Protein AF-A0A6N3BGW9-F1 (afdb_monomer_lite)

Radius of gyration: 16.4 Å; chains: 1; bounding box: 55×25×39 Å

Foldseek 3Di:
DAVVVLLVLLLVLLLQLLLQCLVVPLPRDSPLSLLLLVLSCVLRVNDPVSSVVSVVSSVLSSVCSVVPVVSRDCVSVCPVPADALVVLVVSLVVLQVSLVSDPDPVSSVSSNVVSVVSCVVNVSVCNVVVVVVVVVVVPD

Sequence (140 aa):
MTRENAKKLQSMMAKEAVTLLMLGGAEADTAEHEEAIRLIGEAWGLAEEETARQIERIGHGRQSVRMGAENMPPDEGDVPLVLTGREVIELERELFETAVRLNDRDKRQQLFNTAQAAAEWFSLEDWITGTQEESGHRGA

Secondary structure (DSSP, 8-state):
--HHHHHHHHHHHHHHHHHHHHHH-TTS--HHHHHHHHHHHHHHT--HHHHHHHHHHHHHHHHHHHH-GGGS-GGGTTPSP---HHHHHHHHHHHHHHHTT---HHHHHHHHHHHHHHHHHTTHHHHHHHHHHHHHHT--

pLDDT: mean 85.48, std 14.5, range [39.75, 98.19]

Structure (mmCIF, N/CA/C/O backbone):
data_AF-A0A6N3BGW9-F1
#
_entry.id   AF-A0A6N3BGW9-F1
#
loop_
_atom_site.group_PDB
_atom_site.id
_atom_site.type_symbol
_atom_site.label_atom_id
_atom_site.label_alt_id
_atom_site.label_comp_id
_atom_site.label_asym_id
_atom_site.label_entity_id
_atom_site.label_seq_id
_atom_site.pdbx_PDB_ins_code
_atom_site.Cartn_x
_atom_site.Cartn_y
_atom_site.Cartn_z
_atom_site.occupancy
_atom_site.B_iso_or_equiv
_atom_site.auth_seq_id
_atom_site.auth_comp_id
_atom_site.auth_asym_id
_atom_site.auth_atom_id
_atom_site.pdbx_PDB_model_num
ATOM 1 N N . MET A 1 1 ? -2.670 6.747 12.919 1.00 88.56 1 MET A N 1
ATOM 2 C CA . MET A 1 1 ? -2.772 7.269 11.545 1.00 88.56 1 MET A CA 1
ATOM 3 C C . MET A 1 1 ? -4.069 8.072 11.406 1.00 88.56 1 MET A C 1
ATOM 5 O O . MET A 1 1 ? -4.978 7.889 12.211 1.00 88.56 1 MET A O 1
ATOM 9 N N . THR A 1 2 ? -4.138 9.032 10.478 1.00 92.50 2 THR A N 1
ATOM 10 C CA . THR A 1 2 ? -5.344 9.834 10.175 1.00 92.50 2 THR A CA 1
ATOM 11 C C . THR A 1 2 ? -5.994 9.346 8.875 1.00 92.50 2 THR A C 1
ATOM 13 O O . THR A 1 2 ? -5.360 8.622 8.114 1.00 92.50 2 THR A O 1
ATOM 16 N N . ARG A 1 3 ? -7.229 9.774 8.566 1.00 93.25 3 ARG A N 1
ATOM 17 C CA . ARG A 1 3 ? -7.841 9.488 7.250 1.00 93.25 3 ARG A CA 1
ATOM 18 C C . ARG A 1 3 ? -7.003 10.014 6.086 1.00 93.25 3 ARG A C 1
ATOM 20 O O . ARG A 1 3 ? -6.919 9.360 5.061 1.00 93.25 3 ARG A O 1
ATOM 27 N N . GLU A 1 4 ? -6.378 11.175 6.255 1.00 94.19 4 GLU A N 1
ATOM 28 C CA . GLU A 1 4 ? -5.518 11.755 5.223 1.00 94.19 4 GLU A CA 1
ATOM 29 C C . GLU A 1 4 ? -4.280 10.888 4.972 1.00 94.19 4 GLU A C 1
ATOM 31 O O . GLU A 1 4 ? -3.931 10.613 3.830 1.00 94.19 4 GLU A O 1
ATOM 36 N N . ASN A 1 5 ? -3.658 10.377 6.035 1.00 93.94 5 ASN A N 1
ATOM 37 C CA . ASN A 1 5 ? -2.558 9.428 5.893 1.00 93.94 5 ASN A CA 1
ATOM 38 C C . ASN A 1 5 ? -3.027 8.096 5.287 1.00 93.94 5 ASN A C 1
ATOM 40 O O . ASN A 1 5 ? -2.327 7.549 4.450 1.00 93.94 5 ASN A O 1
ATOM 44 N N . ALA A 1 6 ? -4.233 7.618 5.609 1.00 96.25 6 ALA A N 1
ATOM 45 C CA . ALA A 1 6 ? -4.791 6.421 4.976 1.00 96.25 6 ALA A CA 1
ATOM 46 C C . ALA A 1 6 ? -4.966 6.592 3.452 1.00 96.25 6 ALA A C 1
ATOM 48 O O . ALA A 1 6 ? -4.695 5.664 2.694 1.00 96.25 6 ALA A O 1
ATOM 49 N N . LYS A 1 7 ? -5.345 7.790 2.980 1.00 95.88 7 LYS A N 1
ATOM 50 C CA . LYS A 1 7 ? -5.385 8.102 1.538 1.00 95.88 7 LYS A CA 1
ATOM 51 C C . LYS A 1 7 ? -3.993 8.081 0.910 1.00 95.88 7 LYS A C 1
ATOM 53 O O . LYS A 1 7 ? -3.823 7.554 -0.188 1.00 95.88 7 LYS A O 1
ATOM 58 N N . LYS A 1 8 ? -2.994 8.634 1.605 1.00 94.44 8 LYS A N 1
ATOM 59 C CA . LYS A 1 8 ? -1.593 8.579 1.161 1.00 94.44 8 LYS A CA 1
ATOM 60 C C . LYS A 1 8 ? -1.096 7.140 1.077 1.00 94.44 8 LYS A C 1
ATOM 62 O O . LYS A 1 8 ? -0.479 6.790 0.078 1.00 94.44 8 LYS A O 1
ATOM 67 N N . LEU A 1 9 ? -1.448 6.307 2.053 1.00 95.75 9 LEU A N 1
ATOM 68 C CA . LEU A 1 9 ? -1.128 4.886 2.060 1.00 95.75 9 LEU A CA 1
ATOM 69 C C . LEU A 1 9 ? -1.771 4.153 0.871 1.00 95.75 9 LEU A C 1
ATOM 71 O O . LEU A 1 9 ? -1.066 3.454 0.152 1.00 95.75 9 LEU A O 1
ATOM 75 N N . GLN A 1 10 ? -3.063 4.370 0.574 1.00 96.81 10 GLN A N 1
ATOM 76 C CA . GLN A 1 10 ? -3.681 3.799 -0.638 1.00 96.81 10 GLN A CA 1
ATOM 77 C C . GLN A 1 10 ? -2.972 4.260 -1.920 1.00 96.81 10 GLN A C 1
ATOM 79 O O . GLN A 1 10 ? -2.752 3.462 -2.828 1.00 96.81 10 GLN A O 1
ATOM 84 N N . SER A 1 11 ? -2.588 5.539 -1.994 1.00 93.94 11 SER A N 1
ATOM 85 C CA . SER A 1 11 ? -1.828 6.049 -3.138 1.00 93.94 11 SER A CA 1
ATOM 86 C C . SER A 1 11 ? -0.439 5.423 -3.245 1.00 93.94 11 SER A C 1
ATOM 88 O O . SER A 1 11 ? 0.046 5.265 -4.364 1.00 93.94 11 SER A O 1
ATOM 90 N N . MET A 1 12 ? 0.211 5.102 -2.126 1.00 92.56 12 MET A N 1
ATOM 91 C CA . MET A 1 12 ? 1.507 4.425 -2.107 1.00 92.56 12 MET A CA 1
ATOM 92 C C . MET A 1 12 ? 1.376 2.986 -2.613 1.00 92.56 12 MET A C 1
ATOM 94 O O . MET A 1 12 ? 2.100 2.616 -3.529 1.00 92.56 12 MET A O 1
ATOM 98 N N . MET A 1 13 ? 0.384 2.232 -2.128 1.00 94.88 13 MET A N 1
ATOM 99 C CA . MET A 1 13 ? 0.088 0.872 -2.609 1.00 94.88 13 MET A CA 1
ATOM 100 C C . MET A 1 13 ? -0.209 0.835 -4.111 1.00 94.88 13 MET A C 1
ATOM 102 O O . MET A 1 13 ? 0.257 -0.054 -4.819 1.00 94.88 13 MET A O 1
ATOM 106 N N . ALA A 1 14 ? -0.930 1.832 -4.631 1.00 94.38 14 ALA A N 1
ATOM 107 C CA . ALA A 1 14 ? -1.168 1.934 -6.067 1.00 94.38 14 ALA A CA 1
ATOM 108 C C . ALA A 1 14 ? 0.123 2.217 -6.856 1.00 94.38 14 ALA A C 1
ATOM 110 O O . ALA A 1 14 ? 0.325 1.641 -7.922 1.00 94.38 14 ALA A O 1
ATOM 111 N N . LYS A 1 15 ? 1.015 3.074 -6.340 1.00 91.31 15 LYS A N 1
ATOM 112 C CA . LYS A 1 15 ? 2.321 3.352 -6.967 1.00 91.31 15 LYS A CA 1
ATOM 113 C C . LYS A 1 15 ? 3.241 2.129 -6.966 1.00 91.31 15 LYS A C 1
ATOM 115 O O . LYS A 1 15 ? 3.928 1.892 -7.957 1.00 91.31 15 LYS A O 1
ATOM 120 N N . GLU A 1 16 ? 3.255 1.361 -5.883 1.00 91.06 16 GLU A N 1
ATOM 121 C CA . GLU A 1 16 ? 4.032 0.122 -5.780 1.00 91.06 16 GLU A CA 1
ATOM 122 C C . GLU A 1 16 ? 3.533 -0.925 -6.788 1.00 91.06 16 GLU A C 1
ATOM 124 O O . GLU A 1 16 ? 4.320 -1.449 -7.574 1.00 91.06 16 GLU A O 1
ATOM 129 N N . ALA A 1 17 ? 2.213 -1.106 -6.897 1.00 92.81 17 ALA A N 1
ATOM 130 C CA . ALA A 1 17 ? 1.604 -1.979 -7.902 1.00 92.81 17 ALA A CA 1
ATOM 131 C C . ALA A 1 17 ? 1.937 -1.565 -9.345 1.00 92.81 17 ALA A C 1
ATOM 133 O O . ALA A 1 17 ? 2.228 -2.405 -10.194 1.00 92.81 17 ALA A O 1
ATOM 134 N N . VAL A 1 18 ? 1.908 -0.264 -9.642 1.00 91.19 18 VAL A N 1
ATOM 135 C CA . VAL A 1 18 ? 2.301 0.258 -10.959 1.00 91.19 18 VAL A CA 1
ATOM 136 C C . VAL A 1 18 ? 3.794 0.040 -11.220 1.00 91.19 18 VAL A C 1
ATOM 138 O O . VAL A 1 18 ? 4.170 -0.361 -12.321 1.00 91.19 18 VAL A O 1
ATOM 141 N N . THR A 1 19 ? 4.644 0.219 -10.207 1.00 88.75 19 THR A N 1
ATOM 142 C CA . THR A 1 19 ? 6.080 -0.092 -10.296 1.00 88.75 19 THR A CA 1
ATOM 143 C C . THR A 1 19 ? 6.299 -1.564 -10.639 1.00 88.75 19 THR A C 1
ATOM 145 O O . THR A 1 19 ? 7.068 -1.879 -11.548 1.00 88.75 19 THR A O 1
ATOM 148 N N . LEU A 1 20 ? 5.568 -2.463 -9.978 1.00 90.31 20 LEU A N 1
ATOM 149 C CA . LEU A 1 20 ? 5.598 -3.893 -10.263 1.00 90.31 20 LEU A CA 1
ATOM 150 C C . LEU A 1 20 ? 5.184 -4.196 -11.712 1.00 90.31 20 LEU A C 1
ATOM 152 O O . LEU A 1 20 ? 5.856 -4.973 -12.385 1.00 90.31 20 LEU A O 1
ATOM 156 N N . LEU A 1 21 ? 4.137 -3.546 -12.228 1.00 90.50 21 LEU A N 1
ATOM 157 C CA . LEU A 1 21 ? 3.710 -3.697 -13.625 1.00 90.50 21 LEU A CA 1
ATOM 158 C C . LEU A 1 21 ? 4.763 -3.191 -14.620 1.00 90.50 21 LEU A C 1
ATOM 160 O O . LEU A 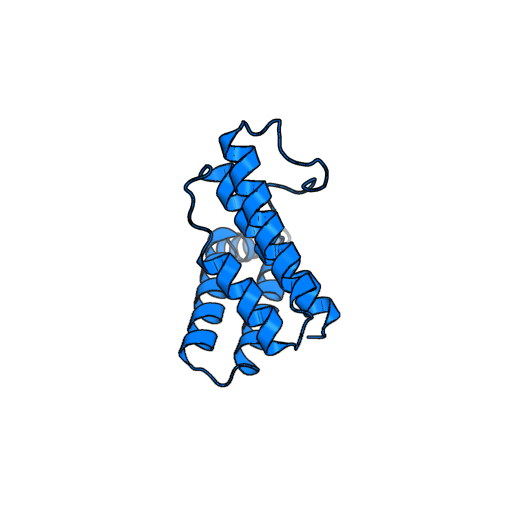1 21 ? 4.963 -3.807 -15.664 1.00 90.50 21 LEU A O 1
ATOM 164 N N . MET A 1 22 ? 5.455 -2.092 -14.320 1.00 86.00 22 MET A N 1
ATOM 165 C CA . MET A 1 22 ? 6.503 -1.564 -15.200 1.00 86.00 22 MET A CA 1
ATOM 166 C C . MET A 1 22 ? 7.736 -2.471 -15.259 1.00 86.00 22 MET A C 1
ATOM 168 O O . MET A 1 22 ? 8.362 -2.578 -16.313 1.00 86.00 22 MET A O 1
ATOM 172 N N . LEU A 1 23 ? 8.074 -3.137 -14.153 1.00 85.50 23 LEU A N 1
ATOM 173 C CA . LEU A 1 23 ? 9.238 -4.023 -14.064 1.00 85.50 23 LEU A CA 1
ATOM 174 C C . LEU A 1 23 ? 8.930 -5.453 -14.531 1.00 85.50 23 LEU A C 1
ATOM 176 O O . LEU A 1 23 ? 9.743 -6.069 -15.217 1.00 85.50 23 LEU A O 1
ATOM 180 N N . GLY A 1 24 ? 7.763 -5.982 -14.160 1.00 86.31 24 GLY A N 1
ATOM 181 C CA . GLY A 1 24 ? 7.329 -7.355 -14.435 1.00 86.31 24 GLY A CA 1
ATOM 182 C C . GLY A 1 24 ? 6.446 -7.512 -15.675 1.00 86.31 24 GLY A C 1
ATOM 183 O O . GLY A 1 24 ? 6.146 -8.634 -16.082 1.00 86.31 24 GLY A O 1
ATOM 184 N N . GLY A 1 25 ? 6.035 -6.406 -16.296 1.00 88.19 25 GLY A N 1
ATOM 185 C CA . GLY A 1 25 ? 5.102 -6.399 -17.417 1.00 88.19 25 GLY A CA 1
ATOM 186 C C . GLY A 1 25 ? 3.634 -6.453 -16.982 1.00 88.19 25 GLY A C 1
ATOM 187 O O . GLY A 1 25 ? 3.290 -6.598 -15.812 1.00 88.19 25 GLY A O 1
ATOM 188 N N . ALA A 1 26 ? 2.731 -6.358 -17.958 1.00 90.75 26 ALA A N 1
ATOM 189 C CA . ALA A 1 26 ? 1.293 -6.220 -17.710 1.00 90.75 26 ALA A CA 1
ATOM 190 C C . ALA A 1 26 ? 0.612 -7.437 -17.059 1.00 90.75 26 ALA A C 1
ATOM 192 O O . ALA A 1 26 ? -0.528 -7.330 -16.607 1.00 90.75 26 ALA A O 1
ATOM 193 N N . GLU A 1 27 ? 1.289 -8.582 -17.049 1.00 92.94 27 GLU A N 1
ATOM 194 C CA . GLU A 1 27 ? 0.807 -9.819 -16.434 1.00 92.94 27 GLU A CA 1
ATOM 195 C C . GLU A 1 27 ? 1.352 -10.007 -15.008 1.00 92.94 27 GLU A C 1
ATOM 197 O O . GLU A 1 27 ? 1.088 -11.034 -14.388 1.00 92.94 27 GLU A O 1
ATOM 202 N N . ALA A 1 28 ? 2.099 -9.029 -14.477 1.00 92.38 28 ALA A N 1
ATOM 203 C CA . ALA A 1 28 ? 2.501 -9.033 -13.078 1.00 92.38 28 ALA A CA 1
ATOM 204 C C . ALA A 1 28 ? 1.270 -8.965 -12.157 1.00 92.38 28 ALA A C 1
ATOM 206 O O . ALA A 1 28 ? 0.306 -8.237 -12.423 1.00 92.38 28 ALA A O 1
ATOM 207 N N . ASP A 1 29 ? 1.309 -9.740 -11.075 1.00 93.62 29 ASP A N 1
ATOM 208 C CA . ASP A 1 29 ? 0.196 -9.856 -10.141 1.00 93.62 29 ASP A CA 1
ATOM 209 C C . ASP A 1 29 ? 0.145 -8.655 -9.189 1.00 93.62 29 ASP A C 1
ATOM 211 O O . ASP A 1 29 ? 1.054 -8.428 -8.397 1.00 93.62 29 ASP A O 1
ATOM 215 N N . THR A 1 30 ? -0.941 -7.885 -9.250 1.00 94.81 30 THR A N 1
ATOM 216 C CA . THR A 1 30 ? -1.188 -6.742 -8.359 1.00 94.81 30 THR A CA 1
ATOM 217 C C . THR A 1 30 ? -2.373 -6.972 -7.424 1.00 94.81 30 THR A C 1
ATOM 219 O O . THR A 1 30 ? -2.814 -6.028 -6.765 1.00 94.81 30 THR A O 1
ATOM 222 N N . ALA A 1 31 ? -2.918 -8.192 -7.361 1.00 94.88 31 ALA A N 1
ATOM 223 C CA . ALA A 1 31 ? -4.122 -8.490 -6.590 1.00 94.88 31 ALA A CA 1
ATOM 224 C C . ALA A 1 31 ? -3.945 -8.164 -5.100 1.00 94.88 31 ALA A C 1
ATOM 226 O O . ALA A 1 31 ? -4.842 -7.588 -4.484 1.00 94.88 31 ALA A O 1
ATOM 227 N N . GLU A 1 32 ? -2.770 -8.454 -4.538 1.00 94.06 32 GLU A N 1
ATOM 228 C CA . GLU A 1 32 ? -2.460 -8.154 -3.137 1.00 94.06 32 GLU A CA 1
ATOM 229 C C . GLU A 1 32 ? -2.469 -6.649 -2.839 1.00 94.06 32 GLU A C 1
ATOM 231 O O . GLU A 1 32 ? -2.975 -6.231 -1.797 1.00 94.06 32 GLU A O 1
ATOM 236 N N . HIS A 1 33 ? -1.984 -5.825 -3.773 1.00 95.88 33 HIS A N 1
ATOM 237 C CA . HIS A 1 33 ? -1.977 -4.367 -3.640 1.00 95.88 33 HIS A CA 1
ATOM 238 C C . HIS A 1 33 ? -3.390 -3.789 -3.748 1.00 95.88 33 HIS A C 1
ATOM 240 O O . HIS A 1 33 ? -3.778 -2.922 -2.964 1.00 95.88 33 HIS A O 1
ATOM 246 N N . GLU A 1 34 ? -4.183 -4.284 -4.704 1.00 97.56 34 GLU A N 1
ATOM 247 C CA . GLU A 1 34 ? -5.589 -3.902 -4.846 1.00 97.56 34 GLU A CA 1
ATOM 248 C C . GLU A 1 34 ? -6.388 -4.259 -3.587 1.00 97.56 34 GLU A C 1
ATOM 250 O O . GLU A 1 34 ? -7.217 -3.467 -3.132 1.00 97.56 34 GLU A O 1
ATOM 255 N N . GLU A 1 35 ? -6.124 -5.424 -2.995 1.00 97.44 35 GLU A N 1
ATOM 256 C CA . GLU A 1 35 ? -6.780 -5.838 -1.760 1.00 97.44 35 GLU A CA 1
ATOM 257 C C . GLU A 1 35 ? -6.338 -4.994 -0.565 1.00 97.44 35 GLU A C 1
ATOM 259 O O . GLU A 1 35 ? -7.188 -4.503 0.179 1.00 97.44 35 GLU A O 1
ATOM 264 N N . ALA A 1 36 ? -5.040 -4.716 -0.418 1.00 97.38 36 ALA A N 1
ATOM 265 C CA . ALA A 1 36 ? -4.550 -3.803 0.609 1.00 97.38 36 ALA A CA 1
ATOM 266 C C . ALA A 1 36 ? -5.227 -2.423 0.506 1.00 97.38 36 ALA A C 1
ATOM 268 O O . ALA A 1 36 ? -5.703 -1.894 1.513 1.00 97.38 36 ALA A O 1
ATOM 269 N N . ILE A 1 37 ? -5.374 -1.875 -0.708 1.00 98.19 37 ILE A N 1
ATOM 270 C CA . ILE A 1 37 ? -6.104 -0.622 -0.959 1.00 98.19 37 ILE A CA 1
ATOM 271 C C . ILE A 1 37 ? -7.544 -0.704 -0.434 1.00 98.19 37 ILE A C 1
ATOM 273 O O . ILE A 1 37 ? -7.975 0.204 0.286 1.00 98.19 37 ILE A O 1
ATOM 277 N N . ARG A 1 38 ? -8.286 -1.780 -0.730 1.00 98.19 38 ARG A N 1
ATOM 278 C CA . ARG A 1 38 ? -9.665 -1.966 -0.235 1.00 98.19 38 ARG A CA 1
ATOM 279 C C . ARG A 1 38 ? -9.718 -2.033 1.289 1.00 98.19 38 ARG A C 1
ATOM 281 O O . ARG A 1 38 ? -10.530 -1.340 1.904 1.00 98.19 38 ARG A O 1
ATOM 288 N N . LEU A 1 39 ? -8.819 -2.802 1.900 1.00 98.19 39 LEU A N 1
ATOM 289 C CA . LEU A 1 39 ? -8.747 -2.979 3.352 1.00 98.19 39 LEU A CA 1
ATOM 290 C C . LEU A 1 39 ? -8.412 -1.678 4.090 1.00 98.19 39 LEU A C 1
ATOM 292 O O . LEU A 1 39 ? -8.988 -1.403 5.145 1.00 98.19 39 LEU A O 1
ATOM 296 N N . ILE A 1 40 ? -7.538 -0.839 3.526 1.00 98.12 40 ILE A N 1
ATOM 297 C CA . ILE A 1 40 ? -7.256 0.501 4.058 1.00 98.12 40 ILE A CA 1
ATOM 298 C C . ILE A 1 40 ? -8.514 1.378 3.993 1.00 98.12 40 ILE A C 1
ATOM 300 O O . ILE A 1 40 ? -8.852 2.050 4.971 1.00 98.12 40 ILE A O 1
ATOM 304 N N . GLY A 1 41 ? -9.239 1.343 2.872 1.00 97.62 41 GLY A N 1
ATOM 305 C CA . GLY A 1 41 ? -10.493 2.080 2.708 1.00 97.62 41 GLY A CA 1
ATOM 306 C C . GLY A 1 41 ? -11.534 1.697 3.760 1.00 97.62 41 GLY A C 1
ATOM 307 O O . GLY A 1 41 ? -12.089 2.570 4.434 1.00 97.62 41 GLY A O 1
ATOM 308 N N . GLU A 1 42 ? -11.725 0.393 3.964 1.00 97.25 42 GLU A N 1
ATOM 309 C CA . GLU A 1 42 ? -12.625 -0.172 4.974 1.00 97.25 42 GLU A CA 1
ATOM 310 C C . GLU A 1 42 ? -12.227 0.246 6.399 1.00 97.25 42 GLU A C 1
ATOM 312 O O . GLU A 1 42 ? -13.040 0.803 7.139 1.00 97.25 42 GLU A O 1
ATOM 317 N N . ALA A 1 43 ? -10.965 0.031 6.783 1.00 97.06 43 ALA A N 1
ATOM 318 C CA . ALA A 1 43 ? -10.467 0.279 8.138 1.00 97.06 43 ALA A CA 1
ATOM 319 C C . ALA A 1 43 ? -10.599 1.747 8.589 1.00 97.06 43 ALA A C 1
ATOM 321 O O . ALA A 1 43 ? -10.761 2.038 9.786 1.00 97.06 43 ALA A O 1
ATOM 322 N N . TRP A 1 44 ? -10.508 2.686 7.644 1.00 96.88 44 TRP A N 1
ATOM 323 C CA . TRP A 1 44 ? -10.502 4.128 7.911 1.00 96.88 44 TRP A CA 1
ATOM 324 C C . TRP A 1 44 ? -11.804 4.841 7.520 1.00 96.88 44 TRP A C 1
ATOM 326 O O . TRP A 1 44 ? -11.969 6.032 7.826 1.00 96.88 44 TRP A O 1
ATOM 336 N N . GLY A 1 45 ? -12.753 4.112 6.922 1.00 96.06 45 GLY A N 1
ATOM 337 C CA . GLY A 1 45 ? -14.023 4.648 6.438 1.00 96.06 45 GLY A CA 1
ATOM 338 C C . GLY A 1 45 ? -13.804 5.738 5.393 1.00 96.06 45 GLY A C 1
ATOM 339 O O . GLY A 1 45 ? -14.313 6.850 5.559 1.00 96.06 45 GLY A O 1
ATOM 340 N N . LEU A 1 46 ? -12.961 5.450 4.398 1.00 96.62 46 LEU A N 1
ATOM 341 C CA . LEU A 1 46 ? -12.738 6.320 3.242 1.00 96.62 46 LEU A CA 1
ATOM 342 C C . LEU A 1 46 ? -13.918 6.216 2.271 1.00 96.62 46 LEU A C 1
ATOM 344 O O . LEU A 1 46 ? -14.684 5.253 2.322 1.00 96.62 46 LEU A O 1
ATOM 348 N N . ALA A 1 47 ? -14.078 7.211 1.396 1.00 96.00 47 ALA A N 1
ATOM 349 C CA . ALA A 1 47 ? -15.121 7.142 0.378 1.00 96.00 47 ALA A CA 1
ATOM 350 C C . ALA A 1 47 ? -14.819 6.004 -0.610 1.00 96.00 47 ALA A C 1
ATOM 352 O O . ALA A 1 47 ? -13.658 5.752 -0.953 1.00 96.00 47 ALA A O 1
ATOM 353 N N . GLU A 1 48 ? -15.858 5.328 -1.095 1.00 95.31 48 GLU A N 1
ATOM 354 C CA . GLU A 1 48 ? -15.691 4.244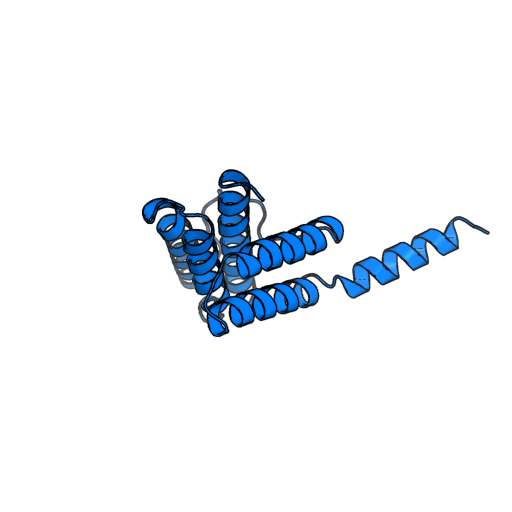 -2.064 1.00 95.31 48 GLU A CA 1
ATOM 355 C C . GLU A 1 48 ? -15.038 4.768 -3.347 1.00 95.31 48 GLU A C 1
ATOM 357 O O . GLU A 1 48 ? -14.106 4.156 -3.865 1.00 95.31 48 GLU A O 1
ATOM 362 N N . GLU A 1 49 ? -15.415 5.971 -3.784 1.00 95.50 49 GLU A N 1
ATOM 363 C CA . GLU A 1 49 ? -14.847 6.620 -4.963 1.00 95.50 49 GLU A CA 1
ATOM 364 C C . GLU A 1 49 ? -13.362 6.959 -4.781 1.00 95.50 49 GLU A C 1
ATOM 366 O O . GLU A 1 49 ? -12.610 6.985 -5.752 1.00 95.50 49 GLU A O 1
ATOM 371 N N . GLU A 1 50 ? -12.912 7.238 -3.554 1.00 92.62 50 GLU A N 1
ATOM 372 C CA . GLU A 1 50 ? -11.489 7.468 -3.263 1.00 92.62 50 GLU A CA 1
ATOM 373 C C . GLU A 1 50 ? -10.674 6.188 -3.429 1.00 92.62 50 GLU A C 1
ATOM 375 O O . GLU A 1 50 ? -9.620 6.212 -4.064 1.00 92.62 50 GLU A O 1
ATOM 380 N N . THR A 1 51 ? -11.198 5.080 -2.910 1.00 96.50 51 THR A N 1
ATOM 381 C CA . THR A 1 51 ? -10.576 3.756 -3.009 1.00 96.50 51 THR A CA 1
ATOM 382 C C . THR A 1 51 ? -10.576 3.265 -4.458 1.00 96.50 51 THR A C 1
ATOM 384 O O . THR A 1 51 ? -9.545 2.815 -4.961 1.00 96.50 51 THR A O 1
ATOM 387 N N . ALA A 1 52 ? -11.702 3.419 -5.161 1.00 96.81 52 ALA A N 1
ATOM 388 C CA . ALA A 1 52 ? -11.855 3.029 -6.559 1.00 96.81 52 ALA A CA 1
ATOM 389 C C . ALA A 1 52 ? -10.851 3.747 -7.466 1.00 96.81 52 ALA A C 1
ATOM 391 O O . ALA A 1 52 ? -10.206 3.093 -8.279 1.00 96.81 52 ALA A O 1
ATOM 392 N N . ARG A 1 53 ? -10.619 5.053 -7.260 1.00 95.69 53 ARG A N 1
ATOM 393 C CA . ARG A 1 53 ? -9.618 5.814 -8.030 1.00 95.69 53 ARG A CA 1
ATOM 394 C C . ARG A 1 53 ? -8.209 5.225 -7.943 1.00 95.69 53 ARG A C 1
ATOM 396 O O . ARG A 1 53 ? -7.471 5.262 -8.924 1.00 95.69 53 ARG A O 1
ATOM 403 N N . GLN A 1 54 ? -7.817 4.684 -6.788 1.00 95.81 54 GLN A N 1
ATOM 404 C CA . GLN A 1 54 ? -6.495 4.065 -6.634 1.00 95.81 54 GLN A CA 1
ATOM 405 C C . GLN A 1 54 ? -6.411 2.707 -7.344 1.00 95.81 54 GLN A C 1
ATOM 407 O O . GLN A 1 54 ? -5.380 2.385 -7.925 1.00 95.81 54 GLN A O 1
ATOM 412 N N . ILE A 1 55 ? -7.503 1.942 -7.374 1.00 97.12 55 ILE A N 1
ATOM 413 C CA . ILE A 1 55 ? -7.585 0.686 -8.135 1.00 97.12 55 ILE A CA 1
ATOM 414 C C . ILE A 1 55 ? -7.598 0.967 -9.647 1.00 97.12 55 ILE A C 1
ATOM 416 O O . ILE A 1 55 ? -6.885 0.316 -10.409 1.00 97.12 55 ILE A O 1
ATOM 420 N N . GLU A 1 56 ? -8.355 1.972 -10.093 1.00 95.38 56 GLU A N 1
ATOM 421 C CA . GLU A 1 56 ? -8.387 2.414 -11.494 1.00 95.38 56 GLU A CA 1
ATOM 422 C C . GLU A 1 56 ? -7.000 2.830 -11.982 1.00 95.38 56 GLU A C 1
ATOM 424 O O . GLU A 1 56 ? -6.613 2.487 -13.100 1.00 95.38 56 GLU A O 1
ATOM 429 N N . ARG A 1 57 ? -6.212 3.496 -11.129 1.00 92.69 57 ARG A N 1
ATOM 430 C CA . ARG A 1 57 ? -4.818 3.839 -11.426 1.00 92.69 57 ARG A CA 1
ATOM 431 C C . ARG A 1 57 ? -3.978 2.606 -11.771 1.00 92.69 57 ARG A C 1
ATOM 433 O O . ARG A 1 57 ? -3.253 2.640 -12.758 1.00 92.69 57 ARG A O 1
ATOM 440 N N . ILE A 1 58 ? -4.114 1.508 -11.025 1.00 94.12 58 ILE A N 1
ATOM 441 C CA . ILE A 1 58 ? -3.423 0.240 -11.329 1.00 94.12 58 ILE A CA 1
ATOM 442 C C . ILE A 1 58 ? -3.895 -0.317 -12.682 1.00 94.12 58 ILE A C 1
ATOM 444 O O . ILE A 1 58 ? -3.084 -0.766 -13.494 1.00 94.12 58 ILE A O 1
ATOM 448 N N . GLY A 1 59 ? -5.200 -0.242 -12.962 1.00 93.81 59 GLY A N 1
ATOM 449 C CA . GLY A 1 59 ? -5.776 -0.646 -14.248 1.00 93.81 59 GLY A CA 1
ATOM 450 C C . GLY A 1 59 ? -5.209 0.140 -15.437 1.00 93.81 59 GLY A C 1
ATOM 451 O O . GLY A 1 59 ? -4.839 -0.461 -16.450 1.00 93.81 59 GLY A O 1
ATOM 452 N N . HIS A 1 60 ? -5.079 1.461 -15.296 1.00 91.06 60 HIS A N 1
ATOM 453 C CA . HIS A 1 60 ? -4.414 2.324 -16.274 1.00 91.06 60 HIS A CA 1
ATOM 454 C C . HIS A 1 60 ? -2.927 1.975 -16.422 1.00 91.06 60 HIS A C 1
ATOM 456 O O . HIS A 1 60 ? -2.477 1.781 -17.551 1.00 91.06 60 HIS A O 1
ATOM 462 N N . GLY A 1 61 ? -2.220 1.785 -15.299 1.00 90.06 61 GLY A N 1
ATOM 463 C CA . GLY A 1 61 ? -0.884 1.181 -15.193 1.00 90.06 61 GLY A CA 1
ATOM 464 C C . GLY A 1 61 ? -0.703 0.006 -16.150 1.00 90.06 61 GLY A C 1
ATOM 465 O O . GLY A 1 61 ? 0.093 0.016 -17.091 1.00 90.06 61 GLY A O 1
ATOM 466 N N . ARG A 1 62 ? -1.546 -1.005 -15.943 1.00 92.69 62 ARG A N 1
ATOM 467 C CA . ARG A 1 62 ? -1.533 -2.258 -16.698 1.00 92.69 62 ARG A CA 1
ATOM 468 C C . ARG A 1 62 ? -1.801 -2.032 -18.183 1.00 92.69 62 ARG A C 1
ATOM 470 O O . ARG A 1 62 ? -1.146 -2.644 -19.025 1.00 92.69 62 ARG A O 1
ATOM 477 N N . GLN A 1 63 ? -2.760 -1.171 -18.524 1.00 91.25 63 GLN A N 1
ATOM 478 C CA . GLN A 1 63 ? -3.092 -0.882 -19.917 1.00 91.25 63 GLN A CA 1
ATOM 479 C C . GLN A 1 63 ? -1.940 -0.192 -20.650 1.00 91.25 63 GLN A C 1
ATOM 481 O O . GLN A 1 63 ? -1.616 -0.594 -21.767 1.00 91.25 63 GLN A O 1
ATOM 486 N N . SER A 1 64 ? -1.299 0.801 -20.041 1.00 88.69 64 SER A N 1
ATOM 487 C CA . SER A 1 64 ? -0.165 1.484 -20.662 1.00 88.69 64 SER A CA 1
ATOM 488 C C . SER A 1 64 ? 1.014 0.542 -20.862 1.00 88.69 64 SER A C 1
ATOM 490 O O . SER A 1 64 ? 1.568 0.514 -21.956 1.00 88.69 64 SER A O 1
ATOM 492 N N . VAL A 1 65 ? 1.332 -0.320 -19.889 1.00 87.94 65 VAL A N 1
ATOM 493 C CA . VAL A 1 65 ? 2.378 -1.342 -20.068 1.00 87.94 65 VAL A CA 1
ATOM 494 C C . VAL A 1 65 ? 2.053 -2.284 -21.239 1.00 87.94 65 VAL A C 1
ATOM 496 O O . VAL A 1 65 ? 2.947 -2.608 -22.017 1.00 87.94 65 VAL A O 1
ATOM 499 N N . ARG A 1 66 ? 0.780 -2.670 -21.443 1.00 89.31 66 ARG A N 1
ATOM 500 C CA . ARG A 1 66 ? 0.363 -3.470 -22.621 1.00 89.31 66 ARG A CA 1
ATOM 501 C C . ARG A 1 66 ? 0.549 -2.739 -23.948 1.00 89.31 66 ARG A C 1
ATOM 503 O O . ARG A 1 66 ? 0.855 -3.379 -24.949 1.00 89.31 66 ARG A O 1
ATOM 510 N N . MET A 1 67 ? 0.313 -1.430 -23.967 1.00 86.81 67 MET A N 1
ATOM 511 C CA . MET A 1 67 ? 0.390 -0.601 -25.176 1.00 86.81 67 MET A CA 1
ATOM 512 C C . MET A 1 67 ? 1.817 -0.117 -25.479 1.00 86.81 67 MET A C 1
ATOM 514 O O . MET A 1 67 ? 2.065 0.365 -26.580 1.00 86.81 67 MET A O 1
ATOM 518 N N . GLY A 1 68 ? 2.741 -0.255 -24.525 1.00 79.94 68 GLY A N 1
ATOM 519 C CA . GLY A 1 68 ? 4.118 0.236 -24.585 1.00 79.94 68 GLY A CA 1
ATOM 520 C C . GLY A 1 68 ? 4.353 1.329 -23.544 1.00 79.94 68 GLY A C 1
ATOM 521 O O . GLY A 1 68 ? 3.523 2.227 -23.392 1.00 79.94 68 GLY A O 1
ATOM 522 N N . ALA A 1 69 ? 5.483 1.255 -22.831 1.00 65.69 69 ALA A N 1
ATOM 523 C CA . ALA A 1 69 ? 5.802 2.117 -21.689 1.00 65.69 69 ALA A CA 1
ATOM 524 C C . ALA A 1 69 ? 5.805 3.624 -22.021 1.00 65.69 69 ALA A C 1
ATOM 526 O O . ALA A 1 69 ? 5.585 4.438 -21.129 1.00 65.69 69 ALA A O 1
ATOM 527 N N . GLU A 1 70 ? 5.969 4.018 -23.292 1.00 68.62 70 GLU A N 1
ATOM 528 C CA . GLU A 1 70 ? 5.797 5.413 -23.726 1.00 68.62 70 GLU A CA 1
ATOM 529 C C . GLU A 1 70 ? 4.372 5.976 -23.530 1.00 68.62 70 GLU A C 1
ATOM 531 O O . GLU A 1 70 ? 4.183 7.189 -23.581 1.00 68.62 70 GLU A O 1
ATOM 536 N N . ASN A 1 71 ? 3.373 5.119 -23.292 1.00 73.25 71 ASN A N 1
ATOM 537 C CA . ASN A 1 71 ? 1.975 5.500 -23.065 1.00 73.25 71 ASN A CA 1
ATOM 538 C C . ASN A 1 71 ? 1.634 5.690 -21.578 1.00 73.25 71 ASN A C 1
ATOM 540 O O . ASN A 1 71 ? 0.452 5.756 -21.218 1.00 73.25 71 ASN A O 1
ATOM 544 N N . MET A 1 72 ? 2.633 5.719 -20.693 1.00 68.38 72 MET A N 1
ATOM 545 C CA . MET A 1 72 ? 2.410 5.943 -19.268 1.00 68.38 72 MET A CA 1
ATOM 546 C C . MET A 1 72 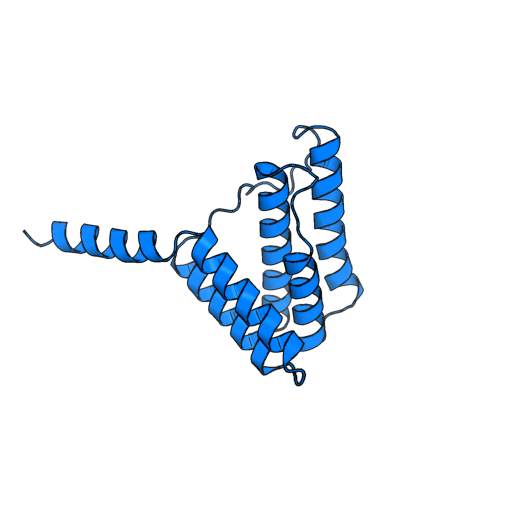? 2.070 7.423 -18.999 1.00 68.38 72 MET A C 1
ATOM 548 O O . MET A 1 72 ? 2.747 8.304 -19.537 1.00 68.38 72 MET A O 1
ATOM 552 N N . PRO A 1 73 ? 1.029 7.748 -18.204 1.00 63.75 73 PRO A N 1
ATOM 553 C CA . PRO A 1 73 ? 0.716 9.119 -17.841 1.00 63.75 73 PRO A CA 1
ATOM 554 C C . PRO A 1 73 ? 1.908 9.812 -17.165 1.00 63.75 73 PRO A C 1
ATOM 556 O O . PRO A 1 73 ? 2.539 9.230 -16.284 1.00 63.75 73 PRO A O 1
ATOM 559 N N . PRO A 1 74 ? 2.179 11.087 -17.490 1.00 58.69 74 PRO A N 1
ATOM 560 C CA . PRO A 1 74 ? 3.283 11.841 -16.892 1.00 58.69 74 PRO A CA 1
ATOM 561 C C . PRO A 1 74 ? 3.117 12.096 -15.381 1.00 58.69 74 PRO A C 1
ATOM 563 O O . PRO A 1 74 ? 4.086 12.451 -14.719 1.00 58.69 74 PRO A O 1
ATOM 566 N N . ASP A 1 75 ? 1.916 11.894 -14.824 1.00 61.31 75 ASP A N 1
ATOM 567 C CA . ASP A 1 75 ? 1.617 12.012 -13.382 1.00 61.31 75 ASP A CA 1
ATOM 568 C C . ASP A 1 75 ? 2.115 10.794 -12.558 1.00 61.31 75 ASP A C 1
ATOM 570 O O . ASP A 1 75 ? 1.878 10.663 -11.355 1.00 61.31 75 ASP A O 1
ATOM 574 N N . GLU A 1 76 ? 2.847 9.884 -13.210 1.00 60.00 76 GLU A N 1
ATOM 575 C CA . GLU A 1 76 ? 3.610 8.789 -12.603 1.00 60.00 76 GLU A CA 1
ATOM 576 C C . GLU A 1 76 ? 5.105 9.126 -12.477 1.00 60.00 76 GLU A C 1
ATOM 578 O O . GLU A 1 76 ? 5.963 8.256 -12.582 1.00 60.00 76 GLU A O 1
ATOM 583 N N . GLY A 1 77 ? 5.429 10.403 -12.255 1.00 51.09 77 GLY A N 1
ATOM 584 C CA . GLY A 1 77 ? 6.790 10.953 -12.341 1.00 51.09 77 GLY A CA 1
ATOM 585 C C . GLY A 1 77 ? 7.862 10.356 -11.415 1.00 51.09 77 GLY A C 1
ATOM 586 O O . GLY A 1 77 ? 9.031 10.679 -11.595 1.00 51.09 77 GLY A O 1
ATOM 587 N N . ASP A 1 78 ? 7.494 9.467 -10.490 1.00 59.69 78 ASP A N 1
ATOM 588 C CA . ASP A 1 78 ? 8.405 8.821 -9.535 1.00 59.69 78 ASP A CA 1
ATOM 589 C C . ASP A 1 78 ? 8.382 7.283 -9.651 1.00 59.69 78 ASP A C 1
ATOM 591 O O . ASP A 1 78 ? 8.500 6.586 -8.644 1.00 59.69 78 ASP A O 1
ATOM 595 N N . VAL A 1 79 ? 8.145 6.734 -10.850 1.00 63.75 79 VAL A N 1
ATOM 596 C CA . VAL A 1 79 ? 8.222 5.285 -11.105 1.00 63.75 79 VAL A CA 1
ATOM 597 C C . VAL A 1 79 ? 9.536 4.946 -11.841 1.00 63.75 79 VAL A C 1
ATOM 599 O O . VAL A 1 79 ? 9.835 5.597 -12.844 1.00 63.75 79 VAL A O 1
ATOM 602 N N . PRO A 1 80 ? 10.331 3.940 -11.409 1.00 71.31 80 PRO A N 1
ATOM 603 C CA . PRO A 1 80 ? 10.095 3.031 -10.281 1.00 71.31 80 PRO A CA 1
ATOM 604 C C . PRO A 1 80 ? 10.060 3.743 -8.928 1.00 71.31 80 PRO A C 1
ATOM 606 O O . PRO A 1 80 ? 10.910 4.590 -8.661 1.00 71.31 80 PRO A O 1
ATOM 609 N N . LEU A 1 81 ? 9.092 3.377 -8.081 1.00 81.00 81 LEU A N 1
ATOM 610 C CA . LEU A 1 81 ? 9.019 3.869 -6.708 1.00 81.00 81 LEU A CA 1
ATOM 611 C C . LEU A 1 81 ? 10.294 3.449 -5.968 1.00 81.00 81 LEU A C 1
ATOM 613 O O . LEU A 1 81 ? 10.598 2.262 -5.889 1.00 81.00 81 LEU A O 1
ATOM 617 N N . VAL A 1 82 ? 11.027 4.418 -5.423 1.00 80.94 82 VAL A N 1
ATOM 618 C CA . VAL A 1 82 ? 12.194 4.179 -4.567 1.00 80.94 82 VAL A CA 1
ATOM 619 C C . VAL A 1 82 ? 11.895 4.774 -3.200 1.00 80.94 82 VAL A C 1
ATOM 621 O O . VAL A 1 82 ? 11.654 5.975 -3.092 1.00 80.94 82 VAL A O 1
ATOM 624 N N . LEU A 1 83 ? 11.904 3.932 -2.167 1.00 83.44 83 LEU A N 1
ATOM 625 C CA . LEU A 1 83 ? 11.694 4.339 -0.780 1.00 83.44 83 LEU A CA 1
ATOM 626 C C . LEU A 1 83 ? 13.021 4.329 -0.019 1.00 83.44 83 LEU A C 1
ATOM 628 O O . LEU A 1 83 ? 13.866 3.456 -0.206 1.00 83.44 83 LEU A O 1
ATOM 632 N N . THR A 1 84 ? 13.203 5.292 0.876 1.00 85.00 84 THR A N 1
ATOM 633 C CA . THR A 1 84 ? 14.256 5.243 1.895 1.00 85.00 84 THR A CA 1
ATOM 634 C C . THR A 1 84 ? 13.898 4.226 2.982 1.00 85.00 84 THR A C 1
ATOM 636 O O . THR A 1 84 ? 12.722 3.979 3.240 1.00 85.00 84 THR A O 1
ATOM 639 N N . GLY A 1 85 ? 14.885 3.696 3.717 1.00 83.44 85 GLY A N 1
ATOM 640 C CA . GLY A 1 85 ? 14.602 2.753 4.811 1.00 83.44 85 GLY A CA 1
ATOM 641 C C . GLY A 1 85 ? 13.652 3.309 5.883 1.00 83.44 85 GLY A C 1
ATOM 642 O O . GLY A 1 85 ? 12.837 2.576 6.438 1.00 83.44 85 GLY A O 1
ATOM 643 N N . ARG A 1 86 ? 13.671 4.629 6.124 1.00 87.62 86 ARG A N 1
ATOM 644 C CA . ARG A 1 86 ? 12.691 5.298 6.998 1.00 87.62 86 ARG A CA 1
ATOM 645 C C . ARG A 1 86 ? 11.268 5.205 6.443 1.00 87.62 86 ARG A C 1
ATOM 647 O O . ARG A 1 86 ? 10.350 4.955 7.215 1.00 87.62 86 ARG A O 1
ATOM 654 N N . GLU A 1 87 ? 11.087 5.424 5.145 1.00 89.12 87 GLU A N 1
ATOM 655 C CA . GLU A 1 87 ? 9.772 5.352 4.497 1.00 89.12 87 GLU A CA 1
ATOM 656 C C . GLU A 1 87 ? 9.225 3.923 4.481 1.00 89.12 87 GLU A C 1
ATOM 658 O O . GLU A 1 87 ? 8.028 3.743 4.678 1.00 89.12 87 GLU A O 1
ATOM 663 N N . VAL A 1 88 ? 10.087 2.909 4.350 1.00 88.56 88 VAL A N 1
ATOM 664 C CA . VAL A 1 88 ? 9.679 1.498 4.464 1.00 88.56 88 VAL A CA 1
ATOM 665 C C . VAL A 1 88 ? 9.178 1.179 5.879 1.00 88.56 88 VAL A C 1
ATOM 667 O O . VAL A 1 88 ? 8.104 0.606 6.034 1.00 88.56 88 VAL A O 1
ATOM 670 N N . ILE A 1 89 ? 9.884 1.624 6.926 1.00 89.75 89 ILE A N 1
ATOM 671 C CA . ILE A 1 89 ? 9.431 1.452 8.322 1.00 89.75 89 ILE A CA 1
ATOM 672 C C . ILE A 1 89 ? 8.097 2.175 8.567 1.00 89.75 89 ILE A C 1
ATOM 674 O O . ILE A 1 89 ? 7.229 1.683 9.295 1.00 89.75 89 ILE A O 1
ATOM 678 N N . GLU A 1 90 ? 7.924 3.367 7.988 1.00 91.50 90 GLU A N 1
ATOM 679 C CA . GLU A 1 90 ? 6.662 4.107 8.069 1.00 91.50 90 GLU A CA 1
ATOM 680 C C . GLU A 1 90 ? 5.528 3.348 7.371 1.00 91.50 90 GLU A C 1
ATOM 682 O O . GLU A 1 90 ? 4.456 3.210 7.964 1.00 91.50 90 GLU A O 1
ATOM 687 N N . LEU A 1 91 ? 5.784 2.781 6.190 1.00 92.25 91 LEU A N 1
ATOM 688 C CA . LEU A 1 91 ? 4.842 1.942 5.456 1.00 92.25 91 LEU A CA 1
ATOM 689 C C . LEU A 1 91 ? 4.409 0.711 6.271 1.00 92.25 91 LEU A C 1
ATOM 691 O O . LEU A 1 91 ? 3.210 0.503 6.471 1.00 92.25 91 LEU A O 1
ATOM 695 N N . GLU A 1 92 ? 5.355 -0.065 6.807 1.00 92.88 92 GLU A N 1
ATOM 696 C CA . GLU A 1 92 ? 5.045 -1.231 7.649 1.00 92.88 92 GLU A CA 1
ATOM 697 C C . GLU A 1 92 ? 4.186 -0.835 8.856 1.00 92.88 92 GLU A C 1
ATOM 699 O O . GLU A 1 92 ? 3.160 -1.456 9.155 1.00 92.88 92 GLU A O 1
ATOM 704 N N . ARG A 1 93 ? 4.565 0.252 9.538 1.00 93.81 93 ARG A N 1
ATOM 705 C CA . ARG A 1 93 ? 3.826 0.773 10.691 1.00 93.81 93 ARG A CA 1
ATOM 706 C C . ARG A 1 93 ? 2.400 1.176 10.314 1.00 93.81 93 ARG A C 1
ATOM 708 O O . ARG A 1 93 ? 1.476 0.892 11.076 1.00 93.81 93 ARG A O 1
ATOM 715 N N . GLU A 1 94 ? 2.200 1.833 9.176 1.00 96.19 94 GLU A N 1
ATOM 716 C CA . GLU A 1 94 ? 0.878 2.261 8.706 1.00 96.19 94 GLU A CA 1
ATOM 717 C C . GLU A 1 94 ? -0.014 1.078 8.275 1.00 96.19 94 GLU A C 1
ATOM 719 O O . GLU A 1 94 ? -1.219 1.075 8.567 1.00 96.19 94 GLU A O 1
ATOM 724 N N . LEU A 1 95 ? 0.566 0.031 7.680 1.00 96.25 95 LEU A N 1
ATOM 725 C CA . LEU A 1 95 ? -0.131 -1.225 7.379 1.00 96.25 95 LEU A CA 1
ATOM 726 C C . LEU A 1 95 ? -0.543 -1.964 8.662 1.00 96.25 95 LEU A C 1
ATOM 728 O O . LEU A 1 95 ? -1.702 -2.373 8.790 1.00 96.25 95 LEU A O 1
ATOM 732 N N . PHE A 1 96 ? 0.334 -2.046 9.668 1.00 94.62 96 PHE A N 1
ATOM 733 C CA . PHE A 1 96 ? -0.015 -2.631 10.969 1.00 94.62 96 PHE A CA 1
ATOM 734 C C . PHE A 1 96 ? -1.078 -1.820 11.716 1.00 94.62 96 PHE A C 1
ATOM 736 O O . PHE A 1 96 ? -2.022 -2.395 12.265 1.00 94.62 96 PHE A O 1
ATOM 743 N N . GLU A 1 97 ? -0.983 -0.488 11.713 1.00 95.88 97 GLU A N 1
ATOM 744 C CA . GLU A 1 97 ? -2.014 0.381 12.289 1.00 95.88 97 GLU A CA 1
ATOM 745 C C . GLU A 1 97 ? -3.375 0.222 11.594 1.00 95.88 97 GLU A C 1
ATOM 747 O O . GLU A 1 97 ? -4.421 0.389 12.225 1.00 95.88 97 GLU A O 1
ATOM 752 N N . THR A 1 98 ? -3.378 -0.108 10.305 1.00 96.81 98 THR A N 1
ATOM 753 C CA . THR A 1 98 ? -4.601 -0.431 9.565 1.00 96.81 98 THR A CA 1
ATOM 754 C C . THR A 1 98 ? -5.141 -1.798 9.982 1.00 96.81 98 THR A C 1
ATOM 756 O O . THR A 1 98 ? -6.326 -1.915 10.296 1.00 96.81 98 THR A O 1
ATOM 759 N N . ALA A 1 99 ? -4.278 -2.812 10.088 1.00 96.38 99 ALA A N 1
ATOM 760 C CA . ALA A 1 99 ? -4.666 -4.158 10.497 1.00 96.38 99 ALA A CA 1
ATOM 761 C C . ALA A 1 99 ? -5.349 -4.179 11.875 1.00 96.38 99 ALA A C 1
ATOM 763 O O . ALA A 1 99 ? -6.398 -4.798 12.034 1.00 96.38 99 ALA A O 1
ATOM 764 N N . VAL A 1 100 ? -4.839 -3.445 12.869 1.00 95.06 100 VAL A N 1
ATOM 765 C CA . VAL A 1 100 ? -5.450 -3.422 14.218 1.00 95.06 100 VAL A CA 1
ATOM 766 C C . VAL A 1 100 ? -6.866 -2.830 14.257 1.00 95.06 100 VAL A C 1
ATOM 768 O O . VAL A 1 100 ? -7.565 -2.999 15.253 1.00 95.06 100 VAL A O 1
ATOM 771 N N . ARG A 1 101 ? -7.313 -2.148 13.193 1.00 95.38 101 ARG A N 1
ATOM 772 C CA . ARG A 1 101 ? -8.682 -1.617 13.076 1.00 95.38 101 ARG A CA 1
ATOM 773 C C . ARG A 1 101 ? -9.667 -2.612 12.464 1.00 95.38 101 ARG A C 1
ATOM 775 O O . ARG A 1 101 ? -10.872 -2.378 12.527 1.00 95.38 101 ARG A O 1
ATOM 782 N N . LEU A 1 102 ? -9.176 -3.704 11.882 1.00 95.56 102 LEU A N 1
ATOM 783 C CA . LEU A 1 102 ? -9.994 -4.732 11.252 1.00 95.56 102 LEU A CA 1
ATOM 784 C C . LEU A 1 102 ? -10.315 -5.840 12.259 1.00 95.56 102 LEU A C 1
ATOM 786 O O . LEU A 1 102 ? -9.434 -6.400 12.915 1.00 95.56 102 LEU A O 1
ATOM 790 N N . ASN A 1 103 ? -11.594 -6.202 12.354 1.00 93.44 103 ASN A N 1
ATOM 791 C CA . ASN A 1 103 ? -12.041 -7.273 13.251 1.00 93.44 103 ASN A CA 1
ATOM 792 C C . ASN A 1 103 ? -11.825 -8.674 12.658 1.00 93.44 103 ASN A C 1
ATOM 794 O O . ASN A 1 103 ? -11.735 -9.653 13.399 1.00 93.44 103 ASN A O 1
ATOM 798 N N . ASP A 1 104 ? -11.663 -8.767 11.342 1.00 97.06 104 ASP A N 1
ATOM 799 C CA . ASP A 1 104 ? -11.471 -10.019 10.619 1.00 97.06 104 ASP A CA 1
ATOM 800 C C . ASP A 1 104 ? -10.005 -10.487 10.652 1.00 97.06 104 ASP A C 1
ATOM 802 O O . ASP A 1 104 ? -9.085 -9.702 10.423 1.00 97.06 104 ASP A O 1
ATOM 806 N N . ARG A 1 105 ? -9.777 -11.766 10.971 1.00 96.25 105 ARG A N 1
ATOM 807 C CA . ARG A 1 105 ? -8.425 -12.335 11.081 1.00 96.25 105 ARG A CA 1
ATOM 808 C C . ARG A 1 105 ? -7.717 -12.405 9.733 1.00 96.25 105 ARG A C 1
ATOM 810 O O . ARG A 1 105 ? -6.529 -12.096 9.682 1.00 96.25 105 ARG A O 1
ATOM 817 N N . ASP A 1 106 ? -8.420 -12.814 8.692 1.00 96.69 106 ASP A N 1
ATOM 818 C CA . ASP A 1 106 ? -7.831 -13.061 7.383 1.00 96.69 106 ASP A CA 1
ATOM 819 C C . ASP A 1 106 ? -7.461 -11.726 6.735 1.00 96.69 106 ASP A C 1
ATOM 821 O O . ASP A 1 106 ? -6.351 -11.569 6.231 1.00 96.69 106 ASP A O 1
ATOM 825 N N . LYS A 1 107 ? -8.304 -10.699 6.906 1.00 97.12 107 LYS A N 1
ATOM 826 C CA . LYS A 1 107 ? -7.975 -9.328 6.483 1.00 97.12 107 LYS A CA 1
ATOM 827 C C . LYS A 1 107 ? -6.746 -8.762 7.202 1.00 97.12 107 LYS A C 1
ATOM 829 O O . LYS A 1 107 ? -5.918 -8.090 6.591 1.00 97.12 107 LYS A O 1
ATOM 834 N N . ARG A 1 108 ? -6.595 -9.035 8.506 1.00 96.81 108 ARG A N 1
ATOM 835 C CA . ARG A 1 108 ? -5.380 -8.650 9.249 1.00 96.81 108 ARG A CA 1
ATOM 836 C C . ARG A 1 108 ? -4.142 -9.377 8.740 1.00 96.81 108 ARG A C 1
ATOM 83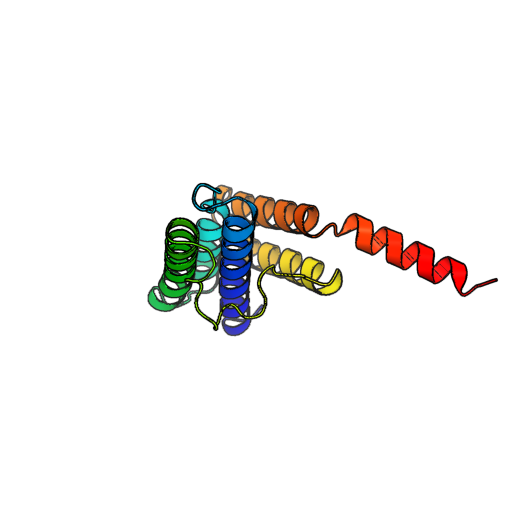8 O O . ARG A 1 108 ? -3.088 -8.757 8.643 1.00 96.81 108 ARG A O 1
ATOM 845 N N . GLN A 1 109 ? -4.272 -10.666 8.431 1.00 95.25 109 GLN A N 1
ATOM 846 C CA . GLN A 1 109 ? -3.175 -11.463 7.889 1.00 95.25 109 GLN A CA 1
ATOM 847 C C . GLN A 1 109 ? -2.755 -10.966 6.502 1.00 95.25 109 GLN A C 1
ATOM 849 O O . GLN A 1 109 ? -1.561 -10.890 6.240 1.00 95.25 109 GLN A O 1
ATOM 854 N N . GLN A 1 110 ? -3.705 -10.562 5.655 1.00 95.50 110 GLN A N 1
ATOM 855 C CA . GLN A 1 110 ? -3.403 -9.979 4.347 1.00 95.50 110 GLN A CA 1
ATOM 856 C C . GLN A 1 110 ? -2.520 -8.732 4.475 1.00 95.50 110 GLN A C 1
ATOM 858 O O . GLN A 1 110 ? -1.462 -8.672 3.860 1.00 95.50 110 GLN A O 1
ATOM 863 N N . LEU A 1 111 ? -2.902 -7.767 5.322 1.00 95.94 111 LEU A N 1
ATOM 864 C CA . LEU A 1 111 ? -2.101 -6.551 5.533 1.00 95.94 111 LEU A CA 1
ATOM 865 C C . LEU A 1 111 ? -0.728 -6.841 6.150 1.00 95.94 111 LEU A C 1
ATOM 867 O O . LEU A 1 111 ? 0.235 -6.140 5.850 1.00 95.94 111 LEU A O 1
ATOM 871 N N . PHE A 1 112 ? -0.632 -7.867 7.001 1.00 92.75 112 PHE A N 1
ATOM 872 C CA . PHE A 1 112 ? 0.649 -8.326 7.533 1.00 92.75 112 PHE A CA 1
ATOM 873 C C . PHE A 1 112 ? 1.552 -8.866 6.416 1.00 92.75 112 PHE A C 1
ATOM 875 O O . PHE A 1 112 ? 2.704 -8.457 6.327 1.00 92.75 112 PHE A O 1
ATOM 882 N N . ASN A 1 113 ? 1.024 -9.726 5.540 1.00 92.31 113 ASN A N 1
ATOM 883 C CA . ASN A 1 113 ? 1.780 -10.275 4.413 1.00 92.31 113 ASN A CA 1
ATOM 884 C C . ASN A 1 113 ? 2.243 -9.164 3.458 1.00 92.31 113 ASN A C 1
ATOM 886 O O . ASN A 1 113 ? 3.400 -9.158 3.053 1.00 92.31 113 ASN A O 1
ATOM 890 N N . THR A 1 114 ? 1.376 -8.186 3.165 1.00 92.88 114 THR A N 1
ATOM 891 C CA . THR A 1 114 ? 1.736 -7.020 2.343 1.00 92.88 114 THR A CA 1
ATOM 892 C C . THR A 1 114 ? 2.875 -6.212 2.966 1.00 92.88 114 THR A C 1
ATOM 894 O O . THR A 1 114 ? 3.791 -5.812 2.256 1.00 92.88 114 THR A O 1
ATOM 897 N N . ALA A 1 115 ? 2.868 -6.004 4.288 1.00 91.69 115 ALA A N 1
ATOM 898 C CA . ALA A 1 115 ? 3.955 -5.297 4.968 1.00 91.69 115 ALA A CA 1
ATOM 899 C C . ALA A 1 115 ? 5.292 -6.046 4.852 1.00 91.69 115 ALA A C 1
ATOM 901 O O . ALA A 1 115 ? 6.312 -5.428 4.555 1.00 91.69 115 ALA A O 1
ATOM 902 N N . GLN A 1 116 ? 5.278 -7.373 5.019 1.00 88.94 116 GLN A N 1
ATOM 903 C CA . GLN A 1 116 ? 6.485 -8.190 4.861 1.00 88.94 116 GLN A CA 1
ATOM 904 C C . GLN A 1 116 ? 7.023 -8.149 3.428 1.00 88.94 116 GLN A C 1
ATOM 906 O O . GLN A 1 116 ? 8.216 -7.933 3.235 1.00 88.94 116 GLN A O 1
ATOM 911 N N . ALA A 1 117 ? 6.144 -8.296 2.433 1.00 87.38 117 ALA A N 1
ATOM 912 C CA . ALA A 1 117 ? 6.528 -8.238 1.027 1.00 87.38 117 ALA A CA 1
ATOM 913 C C . ALA A 1 117 ? 7.158 -6.883 0.662 1.00 87.38 117 ALA A C 1
ATOM 915 O O . ALA A 1 117 ? 8.185 -6.849 -0.012 1.00 87.38 117 ALA A O 1
ATOM 916 N N . ALA A 1 118 ? 6.603 -5.773 1.162 1.00 85.06 118 ALA A N 1
ATOM 917 C CA . ALA A 1 118 ? 7.170 -4.443 0.944 1.00 85.06 118 ALA A CA 1
ATOM 918 C C . ALA A 1 118 ? 8.567 -4.296 1.580 1.00 85.06 118 ALA A C 1
ATOM 920 O O . ALA A 1 118 ? 9.483 -3.757 0.957 1.00 85.06 118 ALA A O 1
ATOM 921 N N . ALA A 1 119 ? 8.769 -4.802 2.800 1.00 83.69 119 ALA A N 1
ATOM 922 C CA . ALA A 1 119 ? 10.072 -4.752 3.466 1.00 83.69 119 ALA A CA 1
ATOM 923 C C . ALA A 1 119 ? 11.156 -5.551 2.720 1.00 83.69 119 ALA A C 1
ATOM 925 O O . ALA A 1 119 ? 12.301 -5.097 2.626 1.00 83.69 119 ALA A O 1
ATOM 926 N N . GLU A 1 120 ? 10.788 -6.709 2.166 1.00 83.75 120 GLU A N 1
ATOM 927 C CA . GLU A 1 120 ? 11.663 -7.524 1.318 1.00 83.75 120 GLU A CA 1
ATOM 928 C C . GLU A 1 120 ? 11.974 -6.819 -0.007 1.00 83.75 120 GLU A C 1
ATOM 930 O O . GLU A 1 120 ? 13.135 -6.727 -0.402 1.00 83.75 120 GLU A O 1
ATOM 935 N N . TRP A 1 121 ? 10.953 -6.275 -0.676 1.00 77.62 121 TRP A N 1
ATOM 936 C CA . TRP A 1 121 ? 11.096 -5.629 -1.980 1.00 77.62 121 TRP A CA 1
ATOM 937 C C . TRP A 1 121 ? 11.997 -4.393 -1.942 1.00 77.62 121 TRP A C 1
ATOM 939 O O . TRP A 1 121 ? 12.794 -4.166 -2.853 1.00 77.62 121 TRP A O 1
ATOM 949 N N . PHE A 1 122 ? 11.904 -3.602 -0.872 1.00 75.31 122 PHE A N 1
ATOM 950 C CA . PHE A 1 122 ? 12.727 -2.408 -0.694 1.00 75.31 122 PHE A CA 1
ATOM 951 C C . PHE A 1 122 ? 14.055 -2.674 0.020 1.00 75.31 122 PHE A C 1
ATOM 953 O O . PHE A 1 122 ? 14.715 -1.715 0.428 1.00 75.31 122 PHE A O 1
ATOM 960 N N . SER A 1 123 ? 14.473 -3.942 0.147 1.00 74.69 123 SER A N 1
ATOM 961 C CA . SER A 1 123 ? 15.780 -4.312 0.704 1.00 74.69 123 SER A CA 1
ATOM 962 C C . SER A 1 123 ? 16.046 -3.625 2.055 1.00 74.69 123 SER A C 1
ATOM 964 O O . SER A 1 123 ? 17.129 -3.088 2.302 1.00 74.69 123 SER A O 1
ATOM 966 N N . LEU A 1 124 ? 15.044 -3.594 2.946 1.00 60.31 124 LEU A N 1
ATOM 967 C CA . LEU A 1 124 ? 15.160 -2.891 4.231 1.00 60.31 124 LEU A CA 1
ATOM 968 C C . LEU A 1 1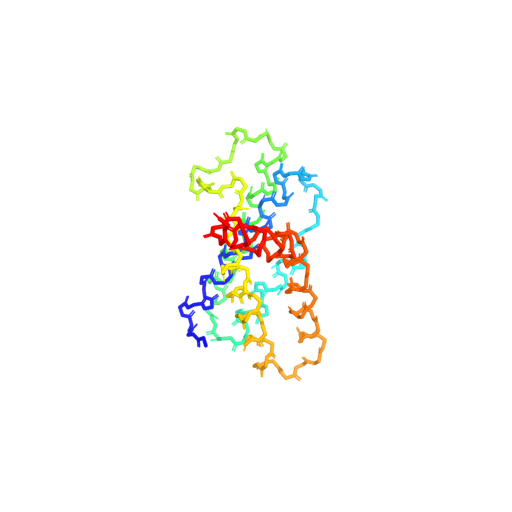24 ? 16.370 -3.381 5.043 1.00 60.31 124 LEU A C 1
ATOM 970 O O . LEU A 1 124 ? 17.045 -2.584 5.695 1.00 60.31 124 LEU A O 1
ATOM 974 N N . GLU A 1 125 ? 16.670 -4.678 4.967 1.00 63.25 125 GLU A N 1
ATOM 975 C CA . GLU A 1 125 ? 17.839 -5.286 5.604 1.00 63.25 125 GLU A CA 1
ATOM 976 C C . GLU A 1 125 ? 19.154 -4.729 5.041 1.00 63.25 125 GLU A C 1
ATOM 978 O O . GLU A 1 125 ? 20.001 -4.294 5.819 1.00 63.25 125 GLU A O 1
ATOM 983 N N . ASP A 1 126 ? 19.287 -4.611 3.716 1.00 68.69 126 ASP A N 1
ATOM 984 C CA . ASP A 1 126 ? 20.487 -4.042 3.086 1.00 68.69 126 ASP A CA 1
ATOM 985 C C . ASP A 1 126 ? 20.693 -2.576 3.491 1.00 68.69 126 ASP A C 1
ATOM 987 O O . ASP A 1 126 ? 21.823 -2.133 3.710 1.00 68.69 126 ASP A O 1
ATOM 991 N N . TRP A 1 127 ? 19.607 -1.811 3.652 1.00 65.75 127 TRP A N 1
ATOM 992 C CA . TRP A 1 127 ? 19.684 -0.434 4.145 1.00 65.75 127 TRP A CA 1
ATOM 993 C C . TRP A 1 127 ? 20.136 -0.364 5.612 1.00 65.75 127 TRP A C 1
ATOM 995 O O . TRP A 1 127 ? 20.983 0.461 5.975 1.00 65.75 127 TRP A O 1
ATOM 1005 N N . ILE A 1 128 ? 19.602 -1.236 6.472 1.00 61.25 128 ILE A N 1
ATOM 1006 C CA . ILE A 1 128 ? 19.993 -1.319 7.886 1.00 61.25 128 ILE A CA 1
ATOM 1007 C C . ILE A 1 128 ? 21.463 -1.744 8.016 1.00 61.25 128 ILE A C 1
ATOM 1009 O O . ILE A 1 128 ? 22.201 -1.162 8.812 1.00 61.25 128 ILE A O 1
ATOM 1013 N N . THR A 1 129 ? 21.918 -2.716 7.227 1.00 68.25 129 THR A N 1
ATOM 1014 C CA . THR A 1 129 ? 23.312 -3.174 7.251 1.00 68.25 129 THR A CA 1
ATOM 1015 C C . THR A 1 129 ? 24.255 -2.123 6.664 1.00 68.25 129 THR A C 1
ATOM 1017 O O . THR A 1 129 ? 25.265 -1.798 7.289 1.00 68.25 129 THR A O 1
ATOM 1020 N N . GLY A 1 130 ? 23.899 -1.496 5.539 1.00 62.69 130 GLY A N 1
ATOM 1021 C CA . GLY A 1 130 ? 24.713 -0.450 4.912 1.00 62.69 130 GLY A CA 1
ATOM 1022 C C . GLY A 1 130 ? 24.902 0.790 5.797 1.00 62.69 130 GLY A C 1
ATOM 1023 O O . GLY A 1 130 ? 26.011 1.310 5.918 1.00 62.69 130 GLY A O 1
ATOM 1024 N N . THR A 1 131 ? 23.858 1.229 6.509 1.00 59.72 131 THR A N 1
ATOM 1025 C CA . THR A 1 131 ? 23.960 2.358 7.460 1.00 59.72 131 THR A CA 1
ATOM 1026 C C . THR A 1 131 ? 24.838 2.046 8.684 1.00 59.72 131 THR A C 1
ATOM 1028 O O . THR A 1 131 ? 25.489 2.949 9.228 1.00 59.72 131 THR A O 1
ATOM 1031 N N . GLN A 1 132 ? 24.922 0.780 9.112 1.00 56.75 132 GLN A N 1
ATOM 1032 C CA . GLN A 1 132 ? 25.855 0.344 10.159 1.00 56.75 132 GLN A CA 1
ATOM 1033 C C . GLN A 1 132 ? 27.312 0.329 9.673 1.00 56.75 132 GLN A C 1
ATOM 1035 O O . GLN A 1 132 ? 28.200 0.788 10.398 1.00 56.75 132 GLN A O 1
ATOM 1040 N N . GLU A 1 133 ? 27.562 -0.127 8.444 1.00 57.75 133 GLU A N 1
ATOM 1041 C CA . GLU A 1 133 ? 28.899 -0.135 7.835 1.00 57.75 133 GLU A CA 1
ATOM 1042 C C . GLU A 1 133 ? 29.456 1.287 7.626 1.00 57.75 133 GLU A C 1
ATOM 1044 O O . GLU A 1 133 ? 30.621 1.553 7.946 1.00 57.75 133 GLU A O 1
ATOM 1049 N N . GLU A 1 134 ? 28.620 2.241 7.198 1.00 48.72 134 GLU A N 1
ATOM 1050 C CA . GLU A 1 134 ? 28.999 3.658 7.059 1.00 48.72 134 GLU A CA 1
ATOM 1051 C C . GLU A 1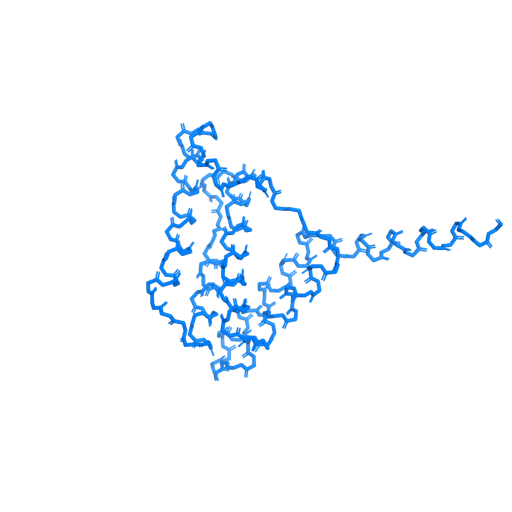 134 ? 29.338 4.324 8.406 1.00 48.72 134 GLU A C 1
ATOM 1053 O O . GLU A 1 134 ? 30.239 5.166 8.495 1.00 48.72 134 GLU A O 1
ATOM 1058 N N . SER A 1 135 ? 28.647 3.926 9.477 1.00 52.16 135 SER A N 1
ATOM 1059 C CA . SER A 1 135 ? 28.871 4.441 10.833 1.00 52.16 135 SER A CA 1
ATOM 1060 C C . SER A 1 135 ? 30.175 3.918 11.453 1.00 52.16 135 SER A C 1
ATOM 1062 O O . SER A 1 135 ? 30.822 4.636 12.217 1.00 52.16 135 SER A O 1
ATOM 1064 N N . GLY A 1 136 ? 30.598 2.700 11.095 1.00 50.25 136 GLY A N 1
ATOM 1065 C CA . GLY A 1 136 ? 31.878 2.119 11.518 1.00 50.25 136 GLY A CA 1
ATOM 1066 C C . GLY A 1 136 ? 33.100 2.763 10.852 1.00 50.25 136 GLY A C 1
ATOM 1067 O O . GLY A 1 136 ? 34.168 2.822 11.456 1.00 50.25 136 GLY A O 1
ATOM 1068 N N . HIS A 1 137 ? 32.946 3.313 9.643 1.00 46.94 137 HIS A N 1
ATOM 1069 C CA . HIS A 1 137 ? 34.035 3.960 8.898 1.00 46.94 137 HIS A CA 1
ATOM 1070 C C . HIS A 1 137 ? 34.319 5.414 9.311 1.00 46.94 137 HIS A C 1
ATOM 1072 O O . HIS A 1 137 ? 35.361 5.960 8.961 1.00 46.94 137 HIS A O 1
ATOM 1078 N N . ARG A 1 138 ? 33.420 6.057 10.068 1.00 46.62 138 ARG A N 1
ATOM 1079 C CA . ARG A 1 138 ? 33.635 7.412 10.619 1.00 46.62 138 ARG A CA 1
ATOM 1080 C C . ARG A 1 138 ? 34.314 7.424 11.996 1.00 46.62 138 ARG A C 1
ATOM 1082 O O . ARG A 1 138 ? 34.470 8.495 12.578 1.00 46.62 138 ARG A O 1
ATOM 1089 N N . GLY A 1 139 ? 34.700 6.258 12.515 1.00 51.16 139 GLY A N 1
ATOM 1090 C CA . GLY A 1 139 ? 35.286 6.079 13.847 1.00 51.16 139 GLY A CA 1
ATOM 1091 C C . GLY A 1 139 ? 36.716 5.527 13.868 1.00 51.16 139 GLY A C 1
ATOM 1092 O O . GLY A 1 139 ? 37.061 4.869 14.848 1.00 51.16 139 GLY A O 1
ATOM 1093 N N . ALA A 1 140 ? 37.521 5.756 12.823 1.00 39.75 140 ALA A N 1
ATOM 1094 C CA . ALA A 1 140 ? 38.940 5.379 12.766 1.00 39.75 140 ALA A CA 1
ATOM 1095 C C . ALA A 1 140 ? 39.833 6.576 12.415 1.00 39.75 140 ALA A C 1
ATOM 1097 O O . ALA A 1 140 ? 39.452 7.347 11.505 1.00 39.75 140 ALA A O 1
#